Protein AF-A0A1Y0RDG6-F1 (afdb_monomer_lite)

Sequence (101 aa):
MMKRKKIKLKLRKNQCQSCPFRRENEHILSAYRWAEIYSYLLGGTQHICHSTSEHVCRGGRDWQLNVWCSMGIISEPNDATLHEAMRAAGVEPEIIEKEDL

Radius of gyration: 15.59 Å; chains: 1; bounding box: 30×31×48 Å

pLDDT: mean 78.09, std 13.72, range [43.03, 97.25]

Foldseek 3Di:
DPPDDQQQAAEEPDADPLQLQDPVNPCSVPPVVVVVLVCCCVVPVNPSDPADSRYDHNSVLQVVLVVCCVVVLFVHSDVVSVCVSCVVVVHHDRNHHYDPD

Structure (mmCIF, N/CA/C/O backbone):
data_AF-A0A1Y0RDG6-F1
#
_entry.id   AF-A0A1Y0RDG6-F1
#
loop_
_atom_site.group_PDB
_atom_site.id
_atom_site.type_symbol
_atom_site.label_atom_id
_atom_site.label_alt_id
_atom_site.label_comp_id
_atom_site.label_asym_id
_atom_site.label_entity_id
_atom_site.label_seq_id
_atom_site.pdbx_PDB_ins_code
_atom_site.Cartn_x
_atom_site.Cartn_y
_atom_site.Cartn_z
_atom_site.occupancy
_atom_site.B_iso_or_equiv
_atom_site.auth_seq_id
_atom_site.auth_comp_id
_atom_site.auth_asym_id
_atom_site.auth_atom_id
_atom_site.pdbx_PDB_model_num
ATOM 1 N N . MET A 1 1 ? -0.295 -14.081 29.016 1.00 45.12 1 MET A N 1
ATOM 2 C CA . MET A 1 1 ? -0.601 -13.195 27.867 1.00 45.12 1 MET A CA 1
ATOM 3 C C . MET A 1 1 ? 0.509 -12.157 27.746 1.00 45.12 1 MET A C 1
ATOM 5 O O . MET A 1 1 ? 0.601 -11.288 28.604 1.00 45.12 1 MET A O 1
ATOM 9 N N . MET A 1 2 ? 1.403 -12.264 26.755 1.00 43.03 2 MET A N 1
ATOM 10 C CA . MET A 1 2 ? 2.399 -11.211 26.507 1.00 43.03 2 MET A CA 1
ATOM 11 C C . MET A 1 2 ? 1.667 -9.961 26.012 1.00 43.03 2 MET A C 1
ATOM 13 O O . MET A 1 2 ? 0.975 -10.013 24.996 1.00 43.03 2 MET A O 1
ATOM 17 N N . LYS A 1 3 ? 1.795 -8.843 26.733 1.00 47.69 3 LYS A N 1
ATOM 18 C CA . LYS A 1 3 ? 1.326 -7.540 26.252 1.00 47.69 3 LYS A CA 1
ATOM 19 C C . LYS A 1 3 ? 2.144 -7.203 25.003 1.00 47.69 3 LYS A C 1
ATOM 21 O O . LYS A 1 3 ? 3.327 -6.890 25.119 1.00 47.69 3 LYS A O 1
ATOM 26 N N . ARG A 1 4 ? 1.548 -7.317 23.809 1.00 57.53 4 ARG A N 1
ATOM 27 C CA . ARG A 1 4 ? 2.186 -6.850 22.570 1.00 57.53 4 ARG A CA 1
ATOM 28 C C . ARG A 1 4 ? 2.437 -5.353 22.731 1.00 57.53 4 ARG A C 1
ATOM 30 O O . ARG A 1 4 ? 1.499 -4.583 22.927 1.00 57.53 4 ARG A O 1
ATOM 37 N N . LYS A 1 5 ? 3.709 -4.954 22.727 1.00 59.06 5 LYS A N 1
ATOM 38 C CA . LYS A 1 5 ? 4.103 -3.545 22.747 1.00 59.06 5 LYS A CA 1
ATOM 39 C C . LYS A 1 5 ? 3.490 -2.902 21.500 1.00 59.06 5 LYS A C 1
ATOM 41 O O . LYS A 1 5 ? 3.691 -3.426 20.408 1.00 59.06 5 LYS A O 1
ATOM 46 N N . LYS A 1 6 ? 2.712 -1.825 21.654 1.00 61.06 6 LYS A N 1
ATOM 47 C CA . LYS A 1 6 ? 2.211 -1.059 20.504 1.00 61.06 6 LYS A CA 1
ATOM 48 C C . LYS A 1 6 ? 3.432 -0.514 19.759 1.00 61.06 6 LYS A C 1
ATOM 50 O O . LYS A 1 6 ? 4.129 0.349 20.290 1.00 61.06 6 LYS A O 1
ATOM 55 N N . ILE A 1 7 ? 3.734 -1.075 18.592 1.00 62.50 7 ILE A N 1
ATOM 56 C CA . ILE A 1 7 ? 4.773 -0.549 17.708 1.00 62.50 7 ILE A CA 1
ATOM 57 C C . ILE A 1 7 ? 4.173 0.692 17.054 1.00 62.50 7 ILE A C 1
ATOM 59 O O . ILE A 1 7 ? 3.090 0.627 16.479 1.00 62.50 7 ILE A O 1
ATOM 63 N N . LYS A 1 8 ? 4.844 1.834 17.198 1.00 67.94 8 LYS A N 1
ATOM 64 C CA . LYS A 1 8 ? 4.504 3.039 16.445 1.00 67.94 8 LYS A CA 1
ATOM 65 C C . LYS A 1 8 ? 5.252 2.976 15.121 1.00 67.94 8 LYS A C 1
ATOM 67 O O . LYS A 1 8 ? 6.471 3.124 15.116 1.00 67.94 8 LYS A O 1
ATOM 72 N N . LEU A 1 9 ? 4.538 2.719 14.034 1.00 74.25 9 LEU A N 1
ATOM 73 C CA . LEU A 1 9 ? 5.101 2.782 12.690 1.00 74.25 9 LEU A CA 1
ATOM 74 C C . LEU A 1 9 ? 4.862 4.176 12.106 1.00 74.25 9 LEU A C 1
ATOM 76 O O . LEU A 1 9 ? 3.783 4.736 12.264 1.00 74.25 9 LEU A O 1
ATOM 80 N N . LYS A 1 10 ? 5.846 4.737 11.407 1.00 82.88 10 LYS A N 1
ATOM 81 C CA . LYS A 1 10 ? 5.716 6.019 10.702 1.00 82.88 10 LYS A CA 1
ATOM 82 C C . LYS A 1 10 ? 5.409 5.787 9.231 1.00 82.88 10 LYS A C 1
ATOM 84 O O . LYS A 1 10 ? 6.070 4.976 8.584 1.00 82.88 10 LYS A O 1
ATOM 89 N N . LEU A 1 11 ? 4.440 6.494 8.660 1.00 84.31 11 LEU A N 1
ATOM 90 C CA . LEU A 1 11 ? 4.209 6.421 7.214 1.00 84.31 11 LEU A CA 1
ATOM 91 C C . LEU A 1 11 ? 5.107 7.427 6.518 1.00 84.31 11 LEU A C 1
ATOM 93 O O . LEU A 1 11 ? 5.081 8.622 6.818 1.00 84.31 11 LEU A O 1
ATOM 97 N N . ARG A 1 12 ? 5.874 6.932 5.546 1.00 85.56 12 ARG A N 1
ATOM 98 C CA . ARG A 1 12 ? 6.665 7.794 4.672 1.00 85.56 12 ARG A CA 1
ATOM 99 C C . ARG A 1 12 ? 5.745 8.772 3.940 1.00 85.56 12 ARG A C 1
ATOM 101 O O . ARG A 1 12 ? 4.704 8.383 3.415 1.00 85.56 12 ARG A O 1
ATOM 108 N N . LYS A 1 13 ? 6.164 10.032 3.854 1.00 84.62 13 LYS A N 1
ATOM 109 C CA . LYS A 1 13 ? 5.442 11.088 3.133 1.00 84.62 13 LYS A CA 1
ATOM 110 C C . LYS A 1 13 ? 5.324 10.792 1.640 1.00 84.62 13 LYS A C 1
ATOM 112 O O . LYS A 1 13 ? 4.248 10.915 1.066 1.00 84.62 13 LYS A O 1
ATOM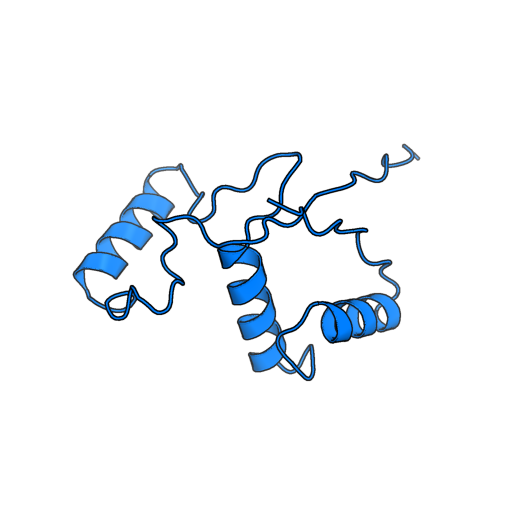 117 N N . ASN A 1 14 ? 6.429 10.340 1.045 1.00 86.00 14 ASN A N 1
ATOM 118 C CA . ASN A 1 14 ? 6.577 10.161 -0.395 1.00 86.00 14 ASN A CA 1
ATOM 119 C C . ASN A 1 14 ? 6.867 8.704 -0.770 1.00 86.00 14 ASN A C 1
ATOM 121 O O . ASN A 1 14 ? 7.469 7.941 -0.010 1.00 86.00 14 ASN A O 1
ATOM 125 N N . GLN A 1 15 ? 6.465 8.327 -1.982 1.00 87.56 15 GLN A N 1
ATOM 126 C CA . GLN A 1 15 ? 6.847 7.058 -2.597 1.00 87.56 15 GLN A CA 1
ATOM 127 C C . GLN A 1 15 ? 8.344 7.077 -2.955 1.00 87.56 15 GLN A C 1
ATOM 129 O O . GLN A 1 15 ? 8.857 8.101 -3.417 1.00 87.56 15 GLN A O 1
ATOM 134 N N . CYS A 1 16 ? 9.058 5.956 -2.781 1.00 83.56 16 CYS A N 1
ATOM 135 C CA . CYS A 1 16 ? 10.460 5.867 -3.207 1.00 83.56 16 CYS A CA 1
ATOM 136 C C . CYS A 1 16 ? 10.585 6.053 -4.728 1.00 83.56 16 CYS A C 1
ATOM 138 O O . CYS A 1 16 ? 9.620 5.843 -5.461 1.00 83.56 16 CYS A O 1
ATOM 140 N N . GLN A 1 17 ? 11.764 6.451 -5.209 1.00 81.31 17 GLN A N 1
ATOM 141 C CA . GLN A 1 17 ? 12.003 6.672 -6.645 1.00 81.31 17 GLN A CA 1
ATOM 142 C C . GLN A 1 17 ? 11.780 5.397 -7.472 1.00 81.31 17 GLN A C 1
ATOM 144 O O . GLN A 1 17 ? 11.211 5.446 -8.554 1.00 81.31 17 GLN A O 1
ATOM 149 N N . SER A 1 18 ? 12.132 4.237 -6.914 1.00 78.56 18 SER A N 1
ATOM 150 C CA . SER A 1 18 ? 11.925 2.926 -7.538 1.00 78.56 18 SER A CA 1
ATOM 151 C C . SER A 1 18 ? 10.493 2.385 -7.423 1.00 78.56 18 SER A C 1
ATOM 153 O O . SER A 1 18 ? 10.230 1.271 -7.879 1.00 78.56 18 SER A O 1
ATOM 155 N N . CYS A 1 19 ? 9.566 3.128 -6.805 1.00 81.56 19 CYS A N 1
ATOM 156 C CA . CYS A 1 19 ? 8.220 2.647 -6.507 1.00 81.56 19 CYS A CA 1
ATOM 157 C C . CYS A 1 19 ? 7.465 2.291 -7.799 1.00 81.56 19 CYS A C 1
ATOM 159 O O . CYS A 1 19 ? 7.176 3.186 -8.599 1.00 81.56 19 CYS A O 1
ATOM 161 N N . PRO A 1 20 ? 7.041 1.030 -7.988 1.00 77.25 20 PRO A N 1
ATOM 162 C CA . PRO A 1 20 ? 6.268 0.612 -9.153 1.00 77.25 20 PRO A CA 1
ATOM 163 C C . PRO A 1 20 ? 4.805 1.067 -9.077 1.00 77.25 20 PRO A C 1
ATOM 165 O O . PRO A 1 20 ? 3.965 0.483 -9.732 1.00 77.25 20 PRO A O 1
ATOM 168 N N . PHE A 1 21 ? 4.461 2.055 -8.255 1.00 77.38 21 PHE A N 1
ATOM 169 C CA . PHE A 1 21 ? 3.109 2.619 -8.175 1.00 77.38 21 PHE A CA 1
ATOM 170 C C . PHE A 1 21 ? 3.107 4.147 -8.336 1.00 77.38 21 PHE A C 1
ATOM 172 O O . PHE A 1 21 ? 2.080 4.791 -8.130 1.00 77.38 21 PHE A O 1
ATOM 179 N N . ARG A 1 22 ? 4.255 4.748 -8.689 1.00 79.25 22 ARG A N 1
ATOM 180 C CA . ARG A 1 22 ? 4.324 6.173 -9.047 1.00 79.25 22 ARG A CA 1
ATOM 181 C C . ARG A 1 22 ? 3.551 6.428 -10.333 1.00 79.25 22 ARG A C 1
ATOM 183 O O . ARG A 1 22 ? 3.664 5.651 -11.274 1.00 79.25 22 ARG A O 1
ATOM 190 N N . ARG A 1 23 ? 2.843 7.561 -10.401 1.00 71.56 23 ARG A N 1
ATOM 191 C CA . ARG A 1 23 ? 2.142 8.002 -11.623 1.00 71.56 23 ARG A CA 1
ATOM 192 C C . ARG A 1 23 ? 3.083 8.163 -12.814 1.00 71.56 23 ARG A C 1
ATOM 194 O O . ARG A 1 23 ? 2.720 7.810 -13.920 1.00 71.56 23 ARG A O 1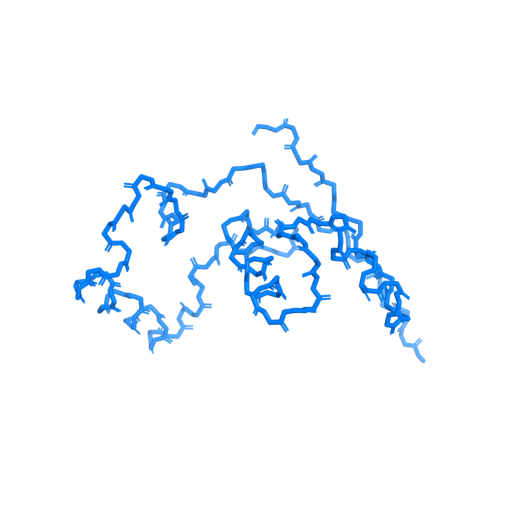
ATOM 201 N N . GLU A 1 24 ? 4.299 8.631 -12.553 1.00 74.25 24 GLU A N 1
ATOM 202 C CA . GLU A 1 24 ? 5.369 8.791 -13.549 1.00 74.25 24 GLU A CA 1
ATOM 203 C C . GLU A 1 24 ? 5.811 7.454 -14.170 1.00 74.25 24 GLU A C 1
ATOM 205 O O . GLU A 1 24 ? 6.417 7.433 -15.235 1.00 74.25 24 GLU A O 1
ATOM 210 N N . ASN A 1 25 ? 5.486 6.327 -13.531 1.00 68.69 25 ASN A N 1
ATOM 211 C CA . ASN A 1 25 ? 5.800 4.996 -14.026 1.00 68.69 25 ASN A CA 1
ATOM 212 C C . ASN A 1 25 ? 4.622 4.431 -14.839 1.00 68.69 25 ASN A C 1
ATOM 214 O O . ASN A 1 25 ? 4.164 3.327 -14.581 1.00 68.69 25 ASN A O 1
ATOM 218 N N . GLU A 1 26 ? 4.120 5.137 -15.853 1.00 57.44 26 GLU A N 1
ATOM 219 C CA . GLU A 1 26 ? 2.976 4.676 -16.676 1.00 57.44 26 GLU A CA 1
ATOM 220 C C . GLU A 1 26 ? 3.185 3.275 -17.303 1.00 57.44 26 GLU A C 1
ATOM 222 O O . GLU A 1 26 ? 2.234 2.572 -17.640 1.00 57.44 26 GLU A O 1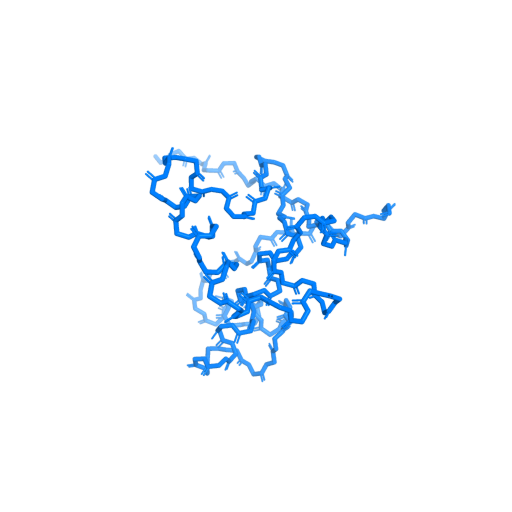
ATOM 227 N N . HIS A 1 27 ? 4.434 2.807 -17.376 1.00 57.22 27 HIS A N 1
ATOM 228 C CA . HIS A 1 27 ? 4.825 1.481 -17.858 1.00 57.22 27 HIS A CA 1
ATOM 229 C C . HIS A 1 27 ? 4.685 0.335 -16.837 1.00 57.22 27 HIS A C 1
ATOM 231 O O . HIS A 1 27 ? 5.170 -0.767 -17.111 1.00 57.22 27 HIS A O 1
ATOM 237 N N . ILE A 1 28 ? 4.045 0.550 -15.678 1.00 62.69 28 ILE A N 1
ATOM 238 C CA . ILE A 1 28 ? 3.887 -0.461 -14.608 1.00 62.69 28 ILE A CA 1
ATOM 239 C C . ILE A 1 28 ? 3.310 -1.789 -15.109 1.00 62.69 28 ILE A C 1
ATOM 241 O O . ILE A 1 28 ? 3.698 -2.843 -14.614 1.00 62.69 28 ILE A O 1
ATOM 245 N N . LEU A 1 29 ? 2.446 -1.747 -16.126 1.00 65.19 29 LEU A N 1
ATOM 246 C CA . LEU A 1 29 ? 1.825 -2.935 -16.719 1.00 65.19 29 LEU A CA 1
ATOM 247 C C . LEU A 1 29 ? 2.470 -3.388 -18.037 1.00 65.19 29 LEU A C 1
ATOM 249 O O . LEU A 1 29 ? 1.928 -4.256 -18.719 1.00 65.19 29 LEU A O 1
ATOM 253 N N . SER A 1 30 ? 3.623 -2.832 -18.413 1.00 76.00 30 SER A N 1
ATOM 254 C CA . SER A 1 30 ? 4.390 -3.360 -19.543 1.00 76.00 30 SER A CA 1
ATOM 255 C C . SER A 1 30 ? 4.858 -4.790 -19.250 1.00 76.00 30 SER A C 1
ATOM 257 O O . SER A 1 30 ? 5.140 -5.145 -18.103 1.00 76.00 30 SER A O 1
ATOM 259 N N . ALA A 1 31 ? 4.986 -5.616 -20.291 1.00 79.75 31 ALA A N 1
ATOM 260 C CA . ALA A 1 31 ? 5.465 -6.994 -20.147 1.00 79.75 31 ALA A CA 1
ATOM 261 C C . ALA A 1 31 ? 6.845 -7.064 -19.462 1.00 79.75 31 ALA A C 1
ATOM 263 O O . ALA A 1 31 ? 7.095 -7.956 -18.654 1.00 79.75 31 ALA A O 1
A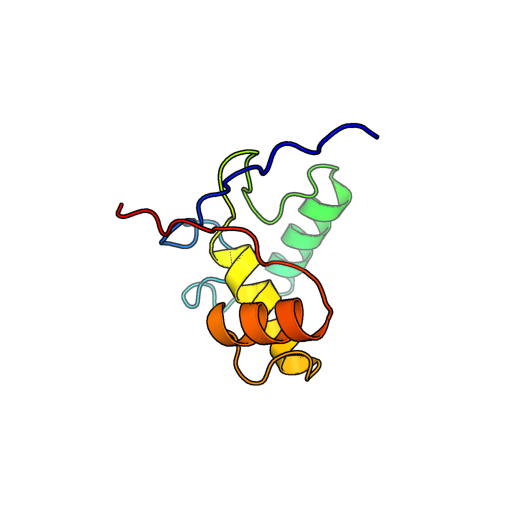TOM 264 N N . TYR A 1 32 ? 7.712 -6.084 -19.735 1.00 78.25 32 TYR A N 1
ATOM 265 C CA . TYR A 1 32 ? 9.021 -5.961 -19.097 1.00 78.25 32 TYR A CA 1
ATOM 266 C C . TYR A 1 32 ? 8.908 -5.734 -17.585 1.00 78.25 32 TYR A C 1
ATOM 268 O O . TYR A 1 32 ? 9.521 -6.454 -16.801 1.00 78.25 32 TYR A O 1
ATOM 276 N N . ARG A 1 33 ? 8.070 -4.782 -17.157 1.00 74.62 33 ARG A N 1
ATOM 277 C CA . ARG A 1 33 ? 7.908 -4.471 -15.733 1.00 74.62 33 ARG A CA 1
ATOM 278 C C . ARG A 1 33 ? 7.234 -5.607 -14.968 1.00 74.62 33 ARG A C 1
ATOM 280 O O . ARG A 1 33 ? 7.607 -5.876 -13.828 1.00 74.62 33 ARG A O 1
ATOM 287 N N . TRP A 1 34 ? 6.314 -6.327 -15.610 1.00 78.38 34 TRP A N 1
ATOM 288 C CA . TRP A 1 34 ? 5.780 -7.576 -15.071 1.00 78.38 34 TRP A CA 1
ATOM 289 C C . TRP A 1 34 ? 6.880 -8.614 -14.852 1.00 78.38 34 TRP A C 1
ATOM 291 O O . TRP A 1 34 ? 6.956 -9.174 -13.762 1.00 78.38 34 TRP A O 1
ATOM 301 N N . ALA A 1 35 ? 7.761 -8.836 -15.830 1.00 81.12 35 ALA A N 1
ATOM 302 C CA . ALA A 1 35 ? 8.874 -9.774 -15.689 1.00 81.12 35 ALA A CA 1
ATOM 303 C C . ALA A 1 35 ? 9.820 -9.396 -14.534 1.00 81.12 35 ALA A C 1
ATOM 305 O O . ALA A 1 35 ? 10.256 -10.275 -13.788 1.00 81.12 35 ALA A O 1
ATOM 306 N N . GLU A 1 36 ? 10.088 -8.103 -14.328 1.00 75.94 36 GLU A N 1
ATOM 307 C CA . GLU A 1 36 ? 10.855 -7.627 -13.172 1.00 75.94 36 GLU A CA 1
ATOM 308 C C . GLU A 1 36 ? 10.134 -7.915 -11.851 1.00 75.94 36 GLU A C 1
ATOM 310 O O . GLU A 1 36 ? 10.732 -8.497 -10.949 1.00 75.94 36 GLU A O 1
ATOM 315 N N . ILE A 1 37 ? 8.846 -7.566 -11.733 1.00 76.19 37 ILE A N 1
ATOM 316 C CA . ILE A 1 37 ? 8.044 -7.829 -10.527 1.00 76.19 37 ILE A CA 1
ATOM 317 C C . ILE A 1 37 ? 8.016 -9.331 -10.215 1.00 76.19 37 ILE A C 1
ATOM 319 O O . ILE A 1 37 ? 8.262 -9.723 -9.074 1.00 76.19 37 ILE A O 1
ATOM 323 N N . TYR A 1 38 ? 7.778 -10.177 -11.221 1.00 78.44 38 TYR A N 1
ATOM 324 C CA . TYR A 1 38 ? 7.833 -11.632 -11.076 1.00 78.44 38 TYR A CA 1
ATOM 325 C C . TYR A 1 38 ? 9.209 -12.101 -10.601 1.00 78.44 38 TYR A C 1
ATOM 327 O O . TYR A 1 38 ? 9.288 -12.903 -9.674 1.00 78.44 38 TYR A O 1
ATOM 335 N N . SER A 1 39 ? 10.291 -11.572 -11.175 1.00 76.88 39 SER A N 1
ATOM 336 C CA . SER A 1 39 ? 11.657 -11.912 -10.762 1.00 76.88 39 SER A CA 1
ATOM 337 C C . SER A 1 39 ? 11.935 -11.511 -9.309 1.00 76.88 39 SER A C 1
ATOM 339 O O . SER A 1 39 ? 12.509 -12.301 -8.565 1.00 76.88 39 SER A O 1
ATOM 341 N N . TYR A 1 40 ? 11.472 -10.334 -8.869 1.00 72.38 40 TYR A N 1
ATOM 342 C CA . TYR A 1 40 ? 11.567 -9.900 -7.470 1.00 72.38 40 TYR A CA 1
ATOM 343 C C . TYR A 1 40 ? 10.800 -10.833 -6.523 1.00 72.38 40 TYR A C 1
ATOM 345 O O . TYR A 1 40 ? 11.323 -11.224 -5.482 1.00 72.38 40 TYR A O 1
ATOM 353 N N . LEU A 1 41 ? 9.576 -11.228 -6.887 1.00 71.69 41 LEU A N 1
ATOM 354 C CA . LEU A 1 41 ? 8.756 -12.126 -6.069 1.00 71.69 41 LEU A CA 1
ATOM 355 C C . LEU A 1 41 ? 9.346 -13.542 -5.978 1.00 71.69 41 LEU A C 1
ATOM 357 O O . LEU A 1 41 ? 9.317 -14.148 -4.907 1.00 71.69 41 LEU A O 1
ATOM 361 N N . LEU A 1 42 ? 9.900 -14.059 -7.079 1.00 76.38 42 LEU A N 1
ATOM 362 C CA . LEU A 1 42 ? 10.504 -15.393 -7.147 1.00 76.38 42 LEU A CA 1
ATOM 363 C C . LEU A 1 42 ? 11.913 -15.450 -6.536 1.00 76.38 42 LEU A C 1
ATOM 365 O O . LEU A 1 42 ? 12.313 -16.497 -6.035 1.00 76.38 42 LEU A O 1
ATOM 369 N N . GLY A 1 43 ? 12.652 -14.337 -6.534 1.00 68.69 43 GLY A N 1
ATOM 370 C CA . GLY A 1 43 ? 14.027 -14.241 -6.028 1.00 68.69 43 GLY A CA 1
ATOM 371 C C . GLY A 1 43 ? 14.176 -14.313 -4.503 1.00 68.69 43 GLY A C 1
ATOM 372 O O . GLY A 1 43 ? 15.279 -14.142 -3.989 1.00 68.69 43 GLY A O 1
ATOM 373 N N . GLY A 1 44 ? 13.090 -14.530 -3.754 1.00 56.38 44 GLY A N 1
ATOM 374 C CA . GLY A 1 44 ? 13.103 -14.644 -2.289 1.00 56.38 44 GLY A CA 1
ATOM 375 C C . GLY A 1 44 ? 13.194 -13.305 -1.548 1.00 56.38 44 GLY A C 1
ATOM 376 O O . GLY A 1 44 ? 12.842 -13.228 -0.373 1.00 56.38 44 GLY A O 1
ATOM 377 N N . THR A 1 45 ? 13.560 -12.223 -2.235 1.00 56.91 45 THR A N 1
ATOM 378 C CA . THR A 1 45 ? 13.417 -10.841 -1.770 1.00 56.91 45 THR A CA 1
ATOM 379 C C . THR A 1 45 ? 12.006 -10.343 -2.083 1.00 56.91 45 THR A C 1
ATOM 381 O O . THR A 1 45 ? 11.802 -9.490 -2.942 1.00 56.91 45 THR A O 1
ATOM 384 N N . GLN A 1 46 ? 11.008 -10.870 -1.361 1.00 59.41 46 GLN A N 1
ATOM 385 C CA . GLN A 1 46 ? 9.583 -10.508 -1.482 1.00 59.41 46 GLN A CA 1
ATOM 386 C C . GLN A 1 46 ? 9.279 -9.080 -0.974 1.00 59.41 46 GLN A C 1
ATOM 388 O O . GLN A 1 46 ? 8.362 -8.843 -0.189 1.00 59.41 46 GLN A O 1
ATOM 393 N N . HIS A 1 47 ? 10.066 -8.097 -1.396 1.00 65.62 47 HIS A N 1
ATOM 394 C CA . HIS A 1 47 ? 9.978 -6.713 -0.966 1.00 65.62 47 HIS A CA 1
ATOM 395 C C . HIS A 1 47 ? 9.847 -5.810 -2.190 1.00 65.62 47 HIS A C 1
ATOM 397 O O . HIS A 1 47 ? 10.742 -5.037 -2.514 1.00 65.62 47 HIS A O 1
ATOM 403 N N . ILE A 1 48 ? 8.684 -5.867 -2.851 1.00 69.31 48 ILE A N 1
ATOM 404 C CA . ILE A 1 48 ? 8.274 -4.821 -3.808 1.00 69.31 48 ILE A CA 1
ATOM 405 C C . ILE A 1 48 ? 8.263 -3.448 -3.106 1.00 69.31 48 ILE A C 1
ATOM 407 O O . ILE A 1 48 ? 8.513 -2.409 -3.714 1.00 69.31 48 ILE A O 1
ATOM 411 N N . CYS A 1 49 ? 7.993 -3.439 -1.798 1.00 75.69 49 CYS A N 1
ATOM 412 C CA . CYS A 1 49 ? 8.003 -2.250 -0.958 1.00 75.69 49 CYS A CA 1
ATOM 413 C C . CYS A 1 49 ? 9.147 -2.289 0.060 1.00 75.69 49 CYS A C 1
ATOM 415 O O . CYS A 1 49 ? 9.377 -3.303 0.716 1.00 75.69 49 CYS A O 1
ATOM 417 N N . HIS A 1 50 ? 9.804 -1.144 0.256 1.00 74.19 50 HIS A N 1
ATOM 418 C CA . HIS A 1 50 ? 10.879 -0.967 1.237 1.00 74.19 50 HIS A CA 1
ATOM 419 C C . HIS A 1 50 ? 10.307 -0.597 2.619 1.00 74.19 50 HIS A C 1
ATOM 421 O O . HIS A 1 50 ? 10.523 0.510 3.117 1.00 74.19 50 HIS A O 1
ATOM 427 N N . SER A 1 51 ? 9.513 -1.487 3.214 1.00 70.44 51 SER A N 1
ATOM 428 C CA . SER A 1 51 ? 9.033 -1.307 4.590 1.00 70.44 51 SER A CA 1
ATOM 429 C C . SER A 1 51 ? 10.123 -1.719 5.582 1.00 70.44 51 SER A C 1
ATOM 431 O O . SER A 1 51 ? 10.800 -2.723 5.377 1.00 70.44 51 SER A O 1
ATOM 433 N N . THR A 1 52 ? 10.289 -0.959 6.663 1.00 74.31 52 THR A N 1
ATOM 434 C CA . THR A 1 52 ? 11.190 -1.318 7.772 1.00 74.31 52 THR A CA 1
ATOM 435 C C . THR A 1 52 ? 10.376 -1.566 9.038 1.00 74.31 52 THR A C 1
ATOM 437 O O . THR A 1 52 ? 9.178 -1.293 9.074 1.00 74.31 52 THR A O 1
ATOM 440 N N . SER A 1 53 ? 11.013 -2.046 10.109 1.00 72.44 53 SER A N 1
ATOM 441 C CA . SER A 1 53 ? 10.365 -2.219 11.421 1.00 72.44 53 SER A CA 1
ATOM 442 C C . SER A 1 53 ? 9.851 -0.916 12.046 1.00 72.44 53 SER A C 1
ATOM 444 O O . SER A 1 53 ? 9.156 -0.960 13.055 1.00 72.44 53 SER A O 1
ATOM 446 N N . GLU A 1 54 ? 10.213 0.231 11.473 1.00 76.50 54 GLU A N 1
ATOM 447 C CA . GLU A 1 54 ? 9.855 1.563 11.961 1.00 76.50 54 GLU A CA 1
ATOM 448 C C . GLU A 1 54 ? 8.974 2.335 10.976 1.00 76.50 54 GLU A C 1
ATOM 450 O O . GLU A 1 54 ? 8.279 3.264 11.385 1.00 76.50 54 GLU A O 1
ATOM 455 N N . HIS A 1 55 ? 8.995 1.976 9.687 1.00 80.88 55 HIS A N 1
ATOM 456 C CA . HIS A 1 55 ? 8.359 2.767 8.638 1.00 80.88 55 HIS A CA 1
ATOM 457 C C . HIS A 1 55 ? 7.494 1.925 7.702 1.00 80.88 55 HIS A C 1
ATOM 459 O O . HIS A 1 55 ? 7.937 0.919 7.143 1.00 80.88 55 HIS A O 1
ATOM 465 N N . VAL A 1 56 ? 6.286 2.423 7.443 1.00 82.69 56 VAL A N 1
ATOM 466 C CA . VAL A 1 56 ? 5.405 1.942 6.379 1.00 82.69 56 VAL A CA 1
ATOM 467 C C . VAL A 1 56 ? 5.757 2.658 5.076 1.00 82.69 56 VAL A C 1
ATOM 469 O O . VAL A 1 56 ? 5.847 3.888 5.019 1.00 82.69 56 VAL A O 1
ATOM 472 N N . CYS A 1 57 ? 5.937 1.886 4.004 1.00 86.69 57 CYS A N 1
ATOM 473 C CA . CYS A 1 57 ? 6.137 2.422 2.662 1.00 86.69 57 CYS A CA 1
ATOM 474 C C . CYS A 1 57 ? 4.883 3.160 2.160 1.00 86.69 57 CYS A C 1
ATOM 476 O O . CYS A 1 57 ? 3.783 2.606 2.189 1.00 86.69 57 CYS A O 1
ATOM 478 N N . ARG A 1 58 ? 5.058 4.372 1.610 1.00 88.06 58 ARG A N 1
ATOM 479 C CA . ARG A 1 58 ? 3.956 5.154 1.031 1.00 88.06 58 ARG A CA 1
ATOM 480 C C . ARG A 1 58 ? 3.269 4.441 -0.131 1.00 88.06 58 ARG A C 1
ATOM 482 O O . ARG A 1 58 ? 2.053 4.327 -0.136 1.00 88.06 58 ARG A O 1
ATOM 489 N N . GLY A 1 59 ? 4.051 3.924 -1.081 1.00 86.69 59 GLY A N 1
ATOM 490 C CA . GLY A 1 59 ? 3.512 3.266 -2.276 1.00 86.69 59 GLY A CA 1
ATOM 491 C C . GLY A 1 59 ? 2.716 2.007 -1.940 1.00 86.69 59 GLY A C 1
ATOM 492 O O . GLY A 1 59 ? 1.632 1.804 -2.476 1.00 86.69 59 GLY A O 1
ATOM 493 N N . GLY A 1 60 ? 3.211 1.208 -0.990 1.00 84.88 60 GLY A N 1
ATOM 494 C CA . GLY A 1 60 ? 2.487 0.039 -0.491 1.00 84.88 60 GLY A CA 1
ATOM 495 C C . GLY A 1 60 ? 1.173 0.408 0.200 1.00 84.88 60 GLY A C 1
ATOM 496 O O . GLY A 1 60 ? 0.160 -0.242 -0.042 1.00 84.88 60 GLY A O 1
ATOM 497 N N . ARG A 1 61 ? 1.167 1.478 1.010 1.00 88.25 61 ARG A N 1
ATOM 498 C CA . ARG A 1 61 ? -0.053 1.991 1.652 1.00 88.25 61 ARG A CA 1
ATOM 499 C C . ARG A 1 61 ? -1.073 2.475 0.621 1.00 88.25 61 ARG A C 1
ATOM 501 O O . ARG A 1 61 ? -2.228 2.077 0.697 1.00 88.25 61 ARG A O 1
ATOM 508 N N . ASP A 1 62 ? -0.652 3.281 -0.350 1.00 89.12 62 ASP A N 1
ATOM 509 C CA . ASP A 1 62 ? -1.543 3.784 -1.402 1.00 89.12 62 ASP A CA 1
ATOM 510 C C . ASP A 1 62 ? -2.157 2.626 -2.205 1.00 89.12 62 ASP A C 1
ATOM 512 O O . ASP A 1 62 ? -3.360 2.605 -2.458 1.00 89.12 62 ASP A O 1
ATOM 516 N N . TRP A 1 63 ? -1.349 1.628 -2.575 1.00 86.69 63 TRP A N 1
ATOM 517 C CA . TRP A 1 63 ? -1.836 0.436 -3.269 1.00 86.69 63 TRP A CA 1
ATOM 518 C C . TRP A 1 63 ? -2.854 -0.343 -2.428 1.00 86.69 63 TRP A C 1
ATOM 520 O O . TRP A 1 63 ? -3.937 -0.666 -2.912 1.00 86.69 63 TRP A O 1
ATOM 530 N N . GLN A 1 64 ? -2.547 -0.588 -1.152 1.00 87.81 64 GLN A N 1
ATOM 531 C CA . GLN A 1 64 ? -3.447 -1.268 -0.219 1.00 87.81 64 GLN A CA 1
ATOM 532 C C . GLN A 1 64 ? -4.804 -0.559 -0.105 1.00 87.81 64 GLN A C 1
ATOM 534 O O . GLN A 1 64 ? -5.843 -1.214 -0.178 1.00 87.81 64 GLN A O 1
ATOM 539 N N . LEU A 1 65 ? -4.801 0.768 0.038 1.00 91.69 65 LEU A N 1
ATOM 540 C CA . LEU A 1 65 ? -6.023 1.570 0.120 1.00 91.69 65 LEU A CA 1
ATOM 541 C C . LEU A 1 65 ? -6.856 1.467 -1.164 1.00 91.69 65 LEU A C 1
ATOM 543 O O . LEU A 1 65 ? -8.070 1.290 -1.093 1.00 91.69 65 LEU A O 1
ATOM 547 N N . ASN A 1 66 ? -6.213 1.503 -2.335 1.00 91.31 66 ASN A N 1
ATOM 548 C CA . ASN A 1 66 ? -6.903 1.311 -3.614 1.00 91.31 66 ASN A CA 1
ATOM 549 C C . ASN A 1 66 ? -7.547 -0.077 -3.725 1.00 91.31 66 ASN A C 1
ATOM 551 O O . ASN A 1 66 ? -8.695 -0.186 -4.161 1.00 91.31 66 ASN A O 1
ATOM 555 N N . VAL A 1 67 ? -6.842 -1.132 -3.305 1.00 88.69 67 VAL A N 1
ATOM 556 C CA . VAL A 1 67 ? -7.378 -2.502 -3.309 1.00 88.69 67 VAL A CA 1
ATOM 557 C C . VAL A 1 67 ? -8.590 -2.609 -2.386 1.00 88.69 67 VAL A C 1
ATOM 559 O O . VAL A 1 67 ? -9.638 -3.085 -2.812 1.00 88.69 67 VAL A O 1
ATOM 562 N N . TRP A 1 68 ? -8.495 -2.123 -1.149 1.00 92.88 68 TRP A N 1
ATOM 563 C CA . TRP A 1 68 ? -9.608 -2.181 -0.198 1.00 92.88 68 TRP A CA 1
ATOM 564 C C . TRP A 1 68 ? -10.817 -1.357 -0.625 1.00 92.88 68 TRP A C 1
ATOM 566 O O . TRP A 1 68 ? -11.947 -1.814 -0.449 1.00 92.88 68 TRP A O 1
ATOM 576 N N . CYS A 1 69 ? -10.594 -0.191 -1.230 1.00 95.31 69 CYS A N 1
ATOM 577 C CA . CYS A 1 69 ? -11.670 0.605 -1.807 1.00 95.31 69 CYS A CA 1
ATOM 578 C C . CYS A 1 69 ? -12.348 -0.147 -2.961 1.00 95.31 69 CYS A C 1
ATOM 580 O O . CYS A 1 69 ? -13.571 -0.231 -3.015 1.00 95.31 69 CYS A O 1
ATOM 582 N N . SER A 1 70 ? -11.562 -0.778 -3.839 1.00 93.69 70 SER A N 1
ATOM 583 C CA . SER A 1 70 ? -12.078 -1.568 -4.969 1.00 93.69 70 SER A CA 1
ATOM 584 C C . SER A 1 70 ? -12.842 -2.820 -4.526 1.00 93.69 70 SER A C 1
ATOM 586 O O . SER A 1 70 ? -13.747 -3.273 -5.219 1.00 93.69 70 SER A O 1
ATOM 588 N N . MET A 1 71 ? -12.499 -3.379 -3.362 1.00 94.94 71 MET A N 1
ATOM 589 C CA . MET A 1 71 ? -13.225 -4.488 -2.737 1.00 94.94 71 MET A CA 1
ATOM 590 C C . MET A 1 71 ? -14.490 -4.041 -1.984 1.00 94.94 71 MET A C 1
ATOM 592 O O . MET A 1 71 ? -15.204 -4.893 -1.461 1.00 94.94 71 MET A O 1
ATOM 596 N N . GLY A 1 72 ? -14.759 -2.734 -1.883 1.00 95.69 72 GLY A N 1
ATOM 597 C CA . GLY A 1 72 ? -15.891 -2.189 -1.128 1.00 95.69 72 GLY A CA 1
ATOM 598 C C . GLY A 1 72 ? -15.733 -2.264 0.395 1.00 95.69 72 GLY A C 1
ATOM 599 O O . GLY A 1 72 ? -16.717 -2.122 1.114 1.00 95.69 72 GLY A O 1
ATOM 600 N N . ILE A 1 73 ? -14.515 -2.499 0.898 1.00 94.88 73 ILE A N 1
ATOM 601 C CA . ILE A 1 73 ? -14.226 -2.538 2.344 1.00 94.88 73 ILE A CA 1
ATOM 602 C C . ILE A 1 73 ? -14.207 -1.119 2.925 1.00 94.88 73 ILE A C 1
ATOM 604 O O . ILE A 1 73 ? -14.642 -0.902 4.054 1.00 94.88 73 ILE A O 1
ATOM 608 N N . ILE A 1 74 ? -13.695 -0.158 2.154 1.00 97.25 74 ILE A N 1
ATOM 609 C CA . ILE A 1 74 ? -13.671 1.270 2.490 1.00 97.25 74 ILE A CA 1
ATOM 610 C C . ILE A 1 74 ? -14.320 2.067 1.358 1.00 97.25 74 ILE A C 1
ATOM 612 O O . ILE A 1 74 ? -14.290 1.638 0.206 1.00 97.25 74 ILE A O 1
ATOM 616 N N . SER A 1 75 ? -14.910 3.218 1.680 1.00 96.00 75 SER A N 1
ATOM 617 C CA . SER A 1 75 ? -15.621 4.058 0.705 1.00 96.00 75 SER A CA 1
ATOM 618 C C . SER A 1 75 ? -14.694 4.897 -0.176 1.00 96.00 75 SER A C 1
ATOM 620 O O . SER A 1 75 ? -15.044 5.201 -1.312 1.00 96.00 75 SER A O 1
ATOM 622 N N . GLU A 1 76 ? -13.516 5.261 0.331 1.00 97.06 76 GLU A N 1
ATOM 623 C CA . GLU A 1 76 ? -12.514 6.047 -0.386 1.00 97.06 76 GLU A CA 1
ATOM 624 C C . GLU A 1 76 ? -11.114 5.479 -0.120 1.00 97.06 76 GLU A C 1
ATOM 626 O O . GLU A 1 76 ? -10.865 4.953 0.961 1.00 97.06 76 GLU A O 1
ATOM 631 N N . PRO A 1 77 ? -10.148 5.599 -1.044 1.00 94.75 77 PRO A N 1
ATOM 632 C CA . PRO A 1 77 ? -8.805 5.058 -0.853 1.00 94.75 77 PRO A CA 1
ATOM 633 C C . PRO A 1 77 ? -7.947 5.971 0.047 1.00 94.75 77 PRO A C 1
ATOM 635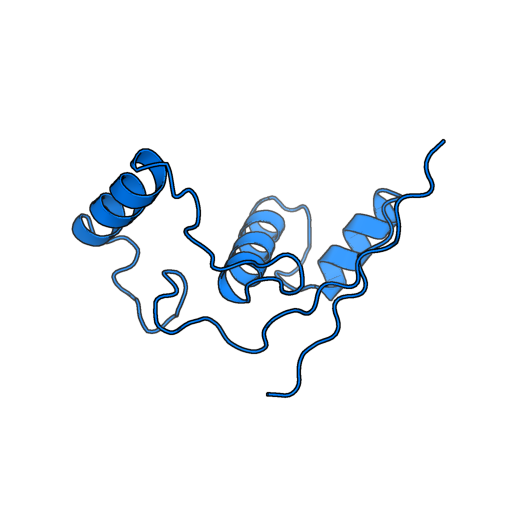 O O . PRO A 1 77 ? -6.935 6.523 -0.386 1.00 94.75 77 PRO A O 1
ATOM 638 N N . ASN A 1 78 ? -8.344 6.151 1.310 1.00 92.69 78 ASN A N 1
ATOM 639 C CA . ASN A 1 78 ? -7.637 6.980 2.289 1.00 92.69 78 ASN A CA 1
ATOM 640 C C . ASN A 1 78 ? -7.585 6.340 3.692 1.00 92.69 78 ASN A C 1
ATOM 642 O O . ASN A 1 78 ? -8.390 5.480 4.041 1.00 92.69 78 ASN A O 1
ATOM 646 N N . ASP A 1 79 ? -6.629 6.778 4.517 1.00 89.94 79 ASP A N 1
ATOM 647 C CA . ASP A 1 79 ? -6.440 6.227 5.868 1.00 89.94 79 ASP A CA 1
ATOM 648 C C . ASP A 1 79 ? -7.631 6.497 6.805 1.00 89.94 79 ASP A C 1
ATOM 650 O O . ASP A 1 79 ? -7.858 5.735 7.740 1.00 89.94 79 ASP A O 1
ATOM 654 N N . ALA A 1 80 ? -8.402 7.568 6.582 1.00 91.81 80 ALA A N 1
ATOM 655 C CA . ALA A 1 80 ? -9.516 7.927 7.460 1.00 91.81 80 ALA A CA 1
ATOM 656 C C . ALA A 1 80 ? -10.647 6.891 7.383 1.00 91.81 80 ALA A C 1
ATOM 658 O O . ALA A 1 80 ? -11.052 6.349 8.413 1.00 91.81 80 ALA A O 1
ATOM 659 N N . THR A 1 81 ? -11.080 6.550 6.169 1.00 95.19 81 THR A N 1
ATOM 660 C CA . THR A 1 81 ? -12.120 5.535 5.931 1.00 95.19 81 THR A CA 1
ATOM 661 C C . THR A 1 81 ? -11.638 4.131 6.294 1.00 95.19 81 THR A C 1
ATOM 663 O O . THR A 1 81 ? -12.402 3.327 6.826 1.00 95.19 81 THR A O 1
ATOM 666 N N . LEU A 1 82 ? -10.344 3.845 6.117 1.00 92.38 82 LEU A N 1
ATOM 667 C CA . LEU A 1 82 ? -9.732 2.638 6.663 1.00 92.38 82 LEU A CA 1
ATOM 668 C C . LEU A 1 82 ? -9.846 2.578 8.186 1.00 92.38 82 LEU A C 1
ATOM 670 O O . LEU A 1 82 ? -10.264 1.560 8.730 1.00 92.38 82 LEU A O 1
ATOM 674 N N . HIS A 1 83 ? -9.471 3.643 8.890 1.00 91.94 83 HIS A N 1
ATOM 675 C CA . HIS A 1 83 ? -9.546 3.669 10.347 1.00 91.94 83 HIS A CA 1
ATOM 676 C C . HIS A 1 83 ? -10.985 3.498 10.848 1.00 91.94 83 HIS A C 1
ATOM 678 O O . HIS A 1 83 ? -11.202 2.864 11.879 1.00 91.94 83 HIS A O 1
ATOM 684 N N . GLU A 1 84 ? -11.969 4.036 10.129 1.00 94.12 84 GLU A N 1
ATOM 685 C CA . GLU A 1 84 ? -13.390 3.805 10.401 1.00 94.12 84 GLU A CA 1
ATOM 686 C C . GLU A 1 84 ? -13.774 2.334 10.218 1.00 94.12 84 GLU A C 1
ATOM 688 O O . GLU A 1 84 ? -14.341 1.745 11.139 1.00 94.12 84 GLU A O 1
ATOM 693 N N . ALA A 1 85 ? -13.394 1.715 9.096 1.00 94.25 85 ALA A N 1
ATOM 694 C CA . ALA A 1 85 ? -13.651 0.299 8.834 1.00 94.25 85 ALA A CA 1
ATOM 695 C C . ALA A 1 85 ? -12.973 -0.622 9.865 1.00 94.25 85 ALA A C 1
ATOM 697 O O . ALA A 1 85 ? -13.583 -1.579 10.342 1.00 94.25 85 ALA A O 1
ATOM 698 N N . MET A 1 86 ? -11.738 -0.311 10.275 1.00 92.75 86 MET A N 1
ATOM 699 C CA . MET A 1 86 ? -11.030 -1.044 11.330 1.00 92.75 86 MET A CA 1
ATOM 700 C C . MET A 1 86 ? -11.781 -0.967 12.661 1.00 92.75 86 MET A C 1
ATOM 702 O O . MET A 1 86 ? -12.046 -2.004 13.272 1.00 92.75 86 MET A O 1
ATOM 706 N N . ARG A 1 87 ? -12.186 0.240 13.084 1.00 94.00 87 ARG A N 1
ATOM 707 C CA . ARG A 1 87 ? -12.963 0.427 14.319 1.00 94.00 87 ARG A CA 1
ATOM 708 C C . ARG A 1 87 ? -14.302 -0.305 14.267 1.00 94.00 87 ARG A C 1
ATOM 710 O O . ARG A 1 87 ? -14.670 -0.941 15.251 1.00 94.00 87 ARG A O 1
ATOM 717 N N . ALA A 1 88 ? -14.996 -0.273 13.128 1.00 93.62 88 ALA A N 1
ATOM 718 C CA . ALA A 1 88 ? -16.237 -1.023 12.923 1.00 93.62 88 ALA A CA 1
ATOM 719 C C . ALA A 1 88 ? -16.031 -2.544 13.053 1.00 93.62 88 ALA A C 1
ATOM 721 O O . ALA A 1 88 ? -16.900 -3.246 13.564 1.00 93.62 88 ALA A O 1
ATOM 722 N N . ALA A 1 89 ? -14.856 -3.045 12.665 1.00 93.31 89 ALA A N 1
ATOM 723 C CA . ALA A 1 89 ? -14.449 -4.438 12.841 1.00 93.31 89 ALA A CA 1
ATOM 724 C C . ALA A 1 89 ? -13.887 -4.761 14.245 1.00 93.31 89 ALA A C 1
ATOM 726 O O . ALA A 1 89 ? -13.404 -5.871 14.471 1.00 93.31 89 ALA A O 1
ATOM 727 N N . GLY A 1 90 ? -13.911 -3.815 15.193 1.00 91.75 90 GLY A N 1
ATOM 728 C CA . GLY A 1 90 ? -13.358 -3.999 16.540 1.00 91.75 90 GLY A CA 1
ATOM 729 C C . GLY A 1 90 ? -11.825 -4.014 16.594 1.00 91.75 90 GLY A C 1
ATOM 730 O O . GLY A 1 90 ? -11.245 -4.494 17.569 1.00 91.75 90 GLY A O 1
ATOM 731 N N . VAL A 1 91 ? -11.158 -3.502 15.556 1.00 88.50 91 VAL A N 1
ATOM 732 C CA . VAL A 1 91 ? -9.699 -3.398 15.465 1.00 88.50 91 VAL A CA 1
ATOM 733 C C . VAL A 1 91 ? -9.287 -1.942 15.653 1.00 88.50 91 VAL A C 1
ATOM 735 O O . VAL A 1 91 ? -9.685 -1.064 14.892 1.00 88.50 91 VAL A O 1
ATOM 738 N N . GLU A 1 92 ? -8.450 -1.673 16.653 1.00 85.88 92 GLU A N 1
ATOM 739 C CA . GLU A 1 92 ? -7.916 -0.325 16.858 1.00 85.88 92 GLU A CA 1
ATOM 740 C C . GLU A 1 92 ? -6.841 -0.016 15.800 1.00 85.88 92 GLU A C 1
ATOM 742 O O . GLU A 1 92 ? -5.877 -0.783 15.688 1.00 85.88 92 GLU A O 1
ATOM 747 N N . PRO A 1 93 ? -6.969 1.079 15.026 1.00 82.50 93 PRO A N 1
ATOM 748 C CA . PRO A 1 93 ? -5.968 1.453 14.037 1.00 82.50 93 PRO A CA 1
ATOM 749 C C . PRO A 1 93 ? -4.613 1.763 14.674 1.00 82.50 93 PRO A C 1
ATOM 751 O O . PRO A 1 93 ? -4.507 2.334 15.762 1.00 82.50 93 PRO A O 1
ATOM 754 N N . GLU A 1 94 ? -3.547 1.385 13.974 1.00 73.75 94 GLU A N 1
ATOM 755 C CA . GLU A 1 94 ? -2.194 1.745 14.378 1.00 73.75 94 GLU A CA 1
ATOM 756 C C . GLU A 1 94 ? -1.999 3.262 14.258 1.00 73.75 94 GLU A C 1
ATOM 758 O O . GLU A 1 94 ? -2.445 3.890 13.297 1.00 73.75 94 GLU A O 1
ATOM 763 N N . ILE A 1 95 ? -1.316 3.869 15.235 1.00 65.69 95 ILE A N 1
ATOM 764 C CA . ILE A 1 95 ? -0.978 5.293 15.166 1.00 65.69 95 ILE A CA 1
ATOM 765 C C . ILE A 1 95 ? 0.173 5.439 14.183 1.00 65.69 95 ILE A C 1
ATOM 767 O O . ILE A 1 95 ? 1.327 5.163 14.515 1.00 65.69 95 ILE A O 1
ATOM 771 N N . ILE A 1 96 ? -0.177 5.878 12.984 1.00 64.69 96 ILE A N 1
ATOM 772 C CA . ILE A 1 96 ? 0.766 6.189 11.930 1.00 64.69 96 ILE A CA 1
ATOM 773 C C . ILE A 1 96 ? 1.050 7.688 11.966 1.00 64.69 96 ILE A C 1
ATOM 775 O O . ILE A 1 96 ? 0.250 8.503 11.508 1.00 64.69 96 ILE A O 1
ATOM 779 N N . GLU A 1 97 ? 2.195 8.062 12.533 1.00 65.25 97 GLU A N 1
ATOM 780 C CA . GLU A 1 97 ? 2.668 9.446 12.496 1.00 65.25 97 GLU A CA 1
ATOM 781 C C . GLU A 1 97 ? 3.125 9.755 11.055 1.00 65.25 97 GLU A C 1
ATOM 783 O O . GLU A 1 97 ? 3.934 9.018 10.477 1.00 65.25 97 GLU A O 1
ATOM 788 N N . LYS A 1 98 ? 2.561 10.805 10.440 1.00 59.59 98 LYS A N 1
ATOM 789 C CA . LYS A 1 98 ? 3.033 11.308 9.142 1.00 59.59 98 LYS A CA 1
ATOM 790 C C . LYS A 1 98 ? 4.377 11.990 9.372 1.00 59.59 98 LYS A C 1
ATOM 792 O O . LYS A 1 98 ? 4.482 12.853 10.235 1.00 59.59 98 LYS A O 1
ATOM 797 N N . GLU A 1 99 ? 5.400 11.577 8.637 1.00 56.66 99 GLU A N 1
ATOM 798 C CA . GLU A 1 99 ? 6.738 12.147 8.781 1.00 56.66 99 GLU A CA 1
ATOM 799 C C . GLU A 1 99 ? 6.876 13.423 7.930 1.00 56.66 99 GLU A C 1
ATOM 801 O O . GLU A 1 99 ? 6.702 13.379 6.711 1.00 56.66 99 GLU A O 1
ATOM 806 N N . ASP A 1 100 ? 7.190 14.554 8.567 1.00 46.53 100 ASP A N 1
ATOM 807 C CA . ASP A 1 100 ? 7.469 15.838 7.911 1.00 46.53 100 ASP A CA 1
ATOM 808 C C . ASP A 1 100 ? 8.918 15.889 7.402 1.00 46.53 100 ASP A C 1
ATOM 810 O O . ASP A 1 100 ? 9.765 16.592 7.948 1.00 46.53 100 ASP A O 1
ATOM 814 N N . LEU A 1 101 ? 9.221 15.113 6.361 1.00 43.44 101 LEU A N 1
ATOM 815 C CA . LEU A 1 101 ? 10.438 15.275 5.553 1.00 43.44 101 LEU A CA 1
ATOM 816 C C . LEU A 1 101 ? 10.024 15.385 4.082 1.00 43.44 101 LEU A C 1
ATOM 818 O O . LEU A 1 101 ? 9.818 14.342 3.424 1.00 43.44 101 LEU A O 1
#

Secondary structure (DSSP, 8-state):
--------PEEPSS--TT-TT-TT-GGGGSHHHHHHHHHHHHTS---SS---SSEE-HHHHHHHHHHHHHTTSSSSSSHHHHHHHHHHTT-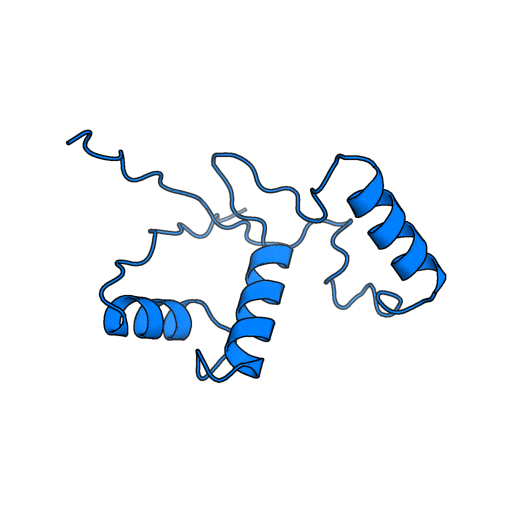PPP--EEP--